Protein AF-A0ABC9X1V0-F1 (afdb_monomer_lite)

Radius of gyration: 21.13 Å; chains: 1; bounding box: 42×46×59 Å

Organism: Grus japonensis (NCBI:txid30415)

Secondary structure (DSSP, 8-state):
----SS--------TTT--SS--SS-HHHHHHHHHHHHHHHHHHHHHHTT--TTHHHHHHHHHHHHHHHHHHHHHHHHHHHHHTTSS-HHHHHHHHHHHHHHHHHHHH-TTSTT--HHHHHHHHHHHHHHHHHHHHHHHHTT--TTTHHHHHHHHSS-GGG--GGGSTTHHHH--

Foldseek 3Di:
DPDPDDDDPDDDADLQQLELDDPAQPQQLLVLLQVLVLVLVVVLVVLVVPDDPVCPVVSVVSNVVSVVVSVVVSVVSLCVCVVNVNHDSVSSVVSNVNNNVVNVVVVVPPCPVVPDPVNVVVVVVVVVVVVVVVVVVCVVVVPDLSVSLVVSCVPHPDSVSYDPCNRPCNVVVVD

Structure (mmCIF, N/CA/C/O backbone):
data_AF-A0ABC9X1V0-F1
#
_entry.id   AF-A0ABC9X1V0-F1
#
loop_
_atom_site.group_PDB
_atom_site.id
_atom_site.type_symbol
_atom_site.label_atom_id
_atom_site.label_alt_id
_atom_site.label_comp_id
_atom_site.label_asym_id
_atom_site.label_entity_id
_atom_site.label_seq_id
_atom_site.pdbx_PDB_ins_code
_atom_site.Cartn_x
_atom_site.Cartn_y
_atom_site.Cartn_z
_atom_site.occupancy
_atom_site.B_iso_or_equiv
_atom_site.auth_seq_id
_atom_site.auth_comp_id
_atom_site.auth_asym_id
_atom_site.auth_atom_id
_atom_site.pdbx_PDB_model_num
ATOM 1 N N . MET A 1 1 ? 1.942 22.377 -21.692 1.00 38.84 1 MET A N 1
ATOM 2 C CA . MET A 1 1 ? 2.756 21.493 -22.552 1.00 38.84 1 MET A CA 1
ATOM 3 C C . MET A 1 1 ? 4.208 21.708 -22.180 1.00 38.84 1 MET A C 1
ATOM 5 O O . MET A 1 1 ? 4.808 22.670 -22.630 1.00 38.84 1 MET A O 1
ATOM 9 N N . ILE A 1 2 ? 4.733 20.898 -21.268 1.00 48.50 2 ILE A N 1
ATOM 10 C CA . ILE A 1 2 ? 6.117 20.999 -20.802 1.00 48.50 2 ILE A CA 1
ATOM 11 C C . ILE A 1 2 ? 6.744 19.690 -21.241 1.00 48.50 2 ILE A C 1
ATOM 13 O O . ILE A 1 2 ? 6.370 18.690 -20.663 1.00 48.50 2 ILE A O 1
ATOM 17 N N . TYR A 1 3 ? 7.497 19.701 -22.339 1.00 51.81 3 TYR A N 1
ATOM 18 C CA . TYR A 1 3 ? 8.603 18.808 -22.730 1.00 51.81 3 TYR A CA 1
ATOM 19 C C . TYR A 1 3 ? 8.834 19.048 -24.234 1.00 51.81 3 TYR A C 1
ATOM 21 O O . TYR A 1 3 ? 8.204 18.395 -25.069 1.00 51.81 3 TYR A O 1
ATOM 29 N N . PRO A 1 4 ? 9.648 20.054 -24.610 1.00 56.81 4 PRO A N 1
ATOM 30 C CA . PRO A 1 4 ? 10.056 20.225 -25.994 1.00 56.81 4 PRO A CA 1
ATOM 31 C C . PRO A 1 4 ? 11.099 19.147 -26.331 1.00 56.81 4 PRO A C 1
ATOM 33 O O . PRO A 1 4 ? 12.044 18.954 -25.576 1.00 56.81 4 PRO A O 1
ATOM 36 N N . ASN A 1 5 ? 10.917 18.478 -27.473 1.00 51.69 5 ASN A N 1
ATOM 37 C CA . ASN A 1 5 ? 11.805 17.469 -28.069 1.00 51.69 5 ASN A CA 1
ATOM 38 C C . ASN A 1 5 ? 12.026 16.165 -27.280 1.00 51.69 5 ASN A C 1
ATOM 40 O O . ASN A 1 5 ? 12.882 16.093 -26.416 1.00 51.69 5 ASN A O 1
ATOM 44 N N . GLN A 1 6 ? 11.270 15.130 -27.673 1.00 55.59 6 GLN A N 1
ATOM 45 C CA . GLN A 1 6 ? 11.638 13.721 -27.957 1.00 55.59 6 GLN A CA 1
ATOM 46 C C . GLN A 1 6 ? 12.873 13.026 -27.325 1.00 55.59 6 GLN A C 1
ATOM 48 O O . GLN A 1 6 ? 13.303 11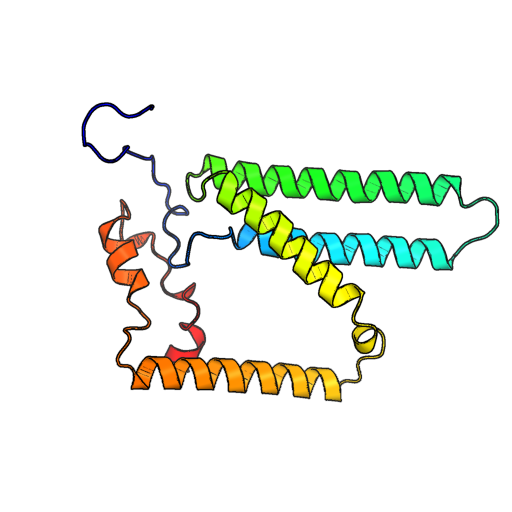.991 -27.828 1.00 55.59 6 GLN A O 1
ATOM 53 N N . SER A 1 7 ? 13.396 13.468 -26.193 1.00 61.19 7 SER A N 1
ATOM 54 C CA . SER A 1 7 ? 14.203 12.639 -25.301 1.00 61.19 7 SER A CA 1
ATOM 55 C C . SER A 1 7 ? 13.363 12.304 -24.075 1.00 61.19 7 SER A C 1
ATOM 57 O O . SER A 1 7 ? 12.758 13.178 -23.452 1.00 61.19 7 SER A O 1
ATOM 59 N N . SER A 1 8 ? 13.262 11.011 -23.753 1.00 59.47 8 SER A N 1
ATOM 60 C CA . SER A 1 8 ? 12.646 10.575 -22.501 1.00 59.47 8 SER A CA 1
ATOM 61 C C . SER A 1 8 ? 13.301 11.341 -21.345 1.00 59.47 8 SER A C 1
ATOM 63 O O . SER A 1 8 ? 14.531 11.436 -21.328 1.00 59.47 8 SER A O 1
ATOM 65 N N . PRO A 1 9 ? 12.523 11.920 -20.412 1.00 60.84 9 PRO A N 1
ATOM 66 C CA . PRO A 1 9 ? 13.092 12.668 -19.301 1.00 60.84 9 PRO A CA 1
ATOM 67 C C . PRO A 1 9 ? 14.070 11.766 -18.544 1.00 60.84 9 PRO A C 1
ATOM 69 O O . PRO A 1 9 ? 13.704 10.671 -18.117 1.00 60.84 9 PRO A O 1
ATOM 72 N N . CYS A 1 10 ? 15.323 12.210 -18.429 1.00 62.16 10 CYS A N 1
ATOM 73 C CA . CYS A 1 10 ? 16.334 11.514 -17.646 1.00 62.16 10 CYS A CA 1
ATOM 74 C C . CYS A 1 10 ? 15.965 11.678 -16.167 1.00 62.16 10 CYS A C 1
ATOM 76 O O . CYS A 1 10 ? 16.084 12.771 -15.615 1.00 62.16 10 CYS A O 1
ATOM 78 N N . LEU A 1 11 ? 15.423 10.620 -15.567 1.00 67.00 11 LEU A N 1
ATOM 79 C CA . LEU A 1 11 ? 15.100 10.566 -14.146 1.00 67.00 11 LEU A CA 1
ATOM 80 C C . LEU A 1 11 ? 16.285 9.944 -13.406 1.00 67.00 11 LEU A C 1
ATOM 82 O O . LEU A 1 11 ? 16.773 8.889 -13.810 1.00 67.00 11 LEU A O 1
ATOM 86 N N . GLU A 1 12 ? 16.719 10.582 -12.323 1.00 68.62 12 GLU A N 1
ATOM 87 C CA . GLU A 1 12 ? 17.672 9.996 -11.377 1.00 68.62 12 GLU A CA 1
ATOM 88 C C . GLU A 1 12 ? 17.066 8.720 -10.781 1.00 68.62 12 GLU A C 1
ATOM 90 O O . GLU A 1 12 ? 15.961 8.745 -10.231 1.00 68.62 12 GLU A O 1
ATOM 95 N N . GLN A 1 13 ? 17.770 7.596 -10.922 1.00 69.00 13 GLN A N 1
ATOM 96 C CA . GLN A 1 13 ? 17.338 6.303 -10.400 1.00 69.00 13 GLN A CA 1
ATOM 97 C C . GLN A 1 13 ? 18.231 5.881 -9.237 1.00 69.00 13 GLN A C 1
ATOM 99 O O . GLN A 1 13 ? 19.456 5.878 -9.337 1.00 69.00 13 GLN A O 1
ATOM 104 N N . PHE A 1 14 ? 17.599 5.461 -8.149 1.00 69.94 14 PHE A N 1
ATOM 105 C CA . PHE A 1 14 ? 18.252 4.912 -6.964 1.00 69.94 14 PHE A CA 1
ATOM 106 C C . PHE A 1 14 ? 18.069 3.388 -6.904 1.00 69.94 14 PHE A C 1
ATOM 108 O O . PHE A 1 14 ? 17.127 2.869 -7.508 1.00 69.94 14 PHE A O 1
ATOM 115 N N . PRO A 1 15 ? 18.861 2.660 -6.094 1.00 68.81 15 PRO A N 1
ATOM 116 C CA . PRO A 1 15 ? 18.719 1.210 -5.931 1.00 68.81 15 PRO A CA 1
ATOM 117 C C . PRO A 1 15 ? 17.318 0.717 -5.542 1.00 68.81 15 PRO A C 1
ATOM 119 O O . PRO A 1 15 ? 16.970 -0.421 -5.820 1.00 68.81 15 PRO A O 1
ATOM 122 N N . ILE A 1 16 ? 16.488 1.570 -4.933 1.00 67.94 16 ILE A N 1
ATOM 123 C CA . ILE A 1 16 ? 15.100 1.253 -4.556 1.00 67.94 16 ILE A CA 1
ATOM 124 C C . ILE A 1 16 ? 14.057 1.708 -5.599 1.00 67.94 16 ILE A C 1
ATOM 126 O O . ILE A 1 16 ? 12.860 1.573 -5.384 1.00 67.94 16 ILE A O 1
ATOM 130 N N . THR A 1 17 ? 14.487 2.288 -6.724 1.00 66.94 17 THR A N 1
ATOM 131 C CA . THR A 1 17 ? 13.575 2.864 -7.734 1.00 66.94 17 THR A CA 1
ATOM 132 C C . THR A 1 17 ? 12.977 1.797 -8.651 1.00 66.94 17 THR A C 1
ATOM 134 O O . THR A 1 17 ? 11.859 1.943 -9.143 1.00 66.94 17 THR A O 1
ATOM 137 N N . CYS A 1 18 ? 13.709 0.706 -8.873 1.00 68.38 18 CYS A N 1
ATOM 138 C CA . CYS A 1 18 ? 13.340 -0.330 -9.829 1.00 68.38 18 CYS A CA 1
ATOM 139 C C . CYS A 1 18 ? 12.509 -1.438 -9.171 1.00 68.38 18 CYS A C 1
ATOM 141 O O . CYS A 1 18 ? 13.005 -2.528 -8.891 1.00 68.38 18 CYS A O 1
ATOM 143 N N . GLU A 1 19 ? 11.226 -1.160 -8.937 1.00 67.88 19 GLU A N 1
ATOM 144 C CA . GLU A 1 19 ? 10.254 -2.168 -8.502 1.00 67.88 19 GLU A CA 1
ATOM 145 C C . GLU A 1 19 ? 9.680 -2.939 -9.711 1.00 67.88 19 GLU A C 1
ATOM 147 O O . GLU A 1 19 ? 9.476 -2.391 -10.794 1.00 67.88 19 GLU A O 1
ATOM 152 N N . THR A 1 20 ? 9.413 -4.238 -9.539 1.00 61.50 20 THR A N 1
ATOM 153 C CA . THR A 1 20 ? 8.871 -5.133 -10.587 1.00 61.50 20 THR A CA 1
ATOM 154 C C . THR A 1 20 ? 7.339 -5.131 -10.658 1.00 61.50 20 THR A C 1
ATOM 156 O O . THR A 1 20 ? 6.750 -5.796 -11.518 1.00 61.50 20 THR A O 1
ATOM 159 N N . GLY A 1 21 ? 6.691 -4.394 -9.750 1.00 61.25 21 GLY A N 1
ATOM 160 C CA . GLY A 1 21 ? 5.242 -4.268 -9.645 1.00 61.25 21 GLY A CA 1
ATOM 161 C C . GLY A 1 21 ? 4.656 -3.158 -10.529 1.00 61.25 21 GLY A C 1
ATOM 162 O O . GLY A 1 21 ? 5.362 -2.244 -10.958 1.00 61.25 21 GLY A O 1
ATOM 163 N N . PRO A 1 22 ? 3.343 -3.202 -10.813 1.00 59.38 22 PRO A N 1
ATOM 164 C CA . PRO A 1 22 ? 2.662 -2.116 -11.506 1.00 59.38 22 PRO A CA 1
ATOM 165 C C . PRO A 1 22 ? 2.681 -0.844 -10.644 1.00 59.38 22 PRO A C 1
ATOM 167 O O . PRO A 1 22 ? 2.223 -0.841 -9.507 1.00 59.38 22 PRO A O 1
ATOM 170 N N . GLY A 1 23 ? 3.169 0.268 -11.198 1.00 59.25 23 GLY A N 1
ATOM 171 C CA . GLY A 1 23 ? 3.291 1.539 -10.471 1.00 59.25 23 GLY A CA 1
ATOM 172 C C . GLY A 1 23 ? 1.968 2.274 -10.193 1.00 59.25 23 GLY A C 1
ATOM 173 O O . GLY A 1 23 ? 1.990 3.402 -9.708 1.00 59.25 23 GLY A O 1
ATOM 174 N N . SER A 1 24 ? 0.810 1.708 -10.545 1.00 58.78 24 SER A N 1
ATOM 175 C CA . SER A 1 24 ? -0.501 2.365 -10.425 1.00 58.78 24 SER A CA 1
ATOM 176 C C . SER A 1 24 ? -1.578 1.413 -9.904 1.00 58.78 24 SER A C 1
ATOM 178 O O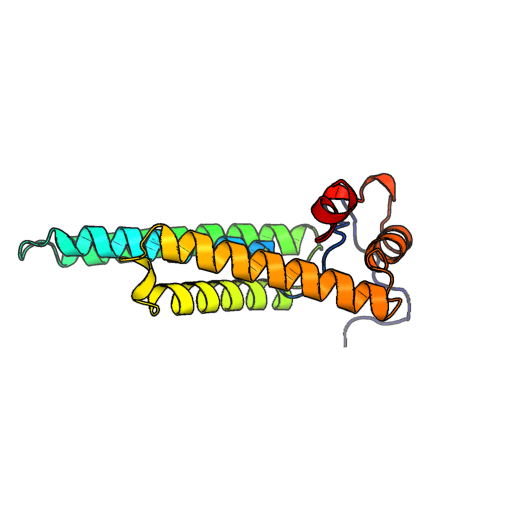 . SER A 1 24 ? -1.850 0.418 -10.577 1.00 58.78 24 SER A O 1
ATOM 180 N N . PRO A 1 25 ? -2.262 1.748 -8.793 1.00 74.06 25 PRO A N 1
ATOM 181 C CA . PRO A 1 25 ? -1.937 2.804 -7.821 1.00 74.06 25 PRO A CA 1
ATOM 182 C C . PRO A 1 25 ? -0.682 2.467 -6.990 1.00 74.06 25 PRO A C 1
ATOM 184 O O . PRO A 1 25 ? -0.196 1.340 -7.024 1.00 74.06 25 PRO A O 1
ATOM 187 N N . SER A 1 26 ? -0.138 3.426 -6.229 1.00 78.25 26 SER A N 1
ATOM 188 C CA . SER A 1 26 ? 1.024 3.142 -5.370 1.00 78.25 26 SER A CA 1
ATOM 189 C C . SER A 1 26 ? 0.653 2.167 -4.247 1.00 78.25 26 SER A C 1
ATOM 191 O O . SER A 1 26 ? -0.082 2.526 -3.323 1.00 78.25 26 SER A O 1
ATOM 193 N N . GLY A 1 27 ? 1.195 0.946 -4.305 1.00 79.88 27 GLY A N 1
ATOM 194 C CA . GLY A 1 27 ? 0.946 -0.100 -3.307 1.00 79.88 27 GLY A CA 1
ATOM 195 C C . GLY A 1 27 ? 1.380 0.302 -1.896 1.00 79.88 27 GLY A C 1
ATOM 196 O O . GLY A 1 27 ? 0.695 -0.010 -0.928 1.00 79.88 27 GLY A O 1
ATOM 197 N N . HIS A 1 28 ? 2.454 1.085 -1.776 1.00 83.50 28 HIS A N 1
ATOM 198 C CA . HIS A 1 28 ? 2.924 1.607 -0.493 1.00 83.50 28 HIS A CA 1
ATOM 199 C C . HIS A 1 28 ? 1.927 2.585 0.137 1.00 83.50 28 HIS A C 1
ATOM 201 O O . HIS A 1 28 ? 1.604 2.451 1.314 1.00 83.50 28 HIS A O 1
ATOM 207 N N . ALA A 1 29 ? 1.395 3.526 -0.650 1.00 86.31 29 ALA A N 1
ATOM 208 C CA . ALA A 1 29 ? 0.395 4.481 -0.174 1.00 86.31 29 ALA A CA 1
ATOM 209 C C . ALA A 1 29 ? -0.955 3.807 0.134 1.00 86.31 29 ALA A C 1
ATOM 211 O O . ALA A 1 29 ? -1.620 4.160 1.111 1.00 86.31 29 ALA A O 1
ATOM 212 N N . MET A 1 30 ? -1.346 2.815 -0.674 1.00 89.81 30 MET A N 1
ATOM 213 C CA . MET A 1 30 ? -2.556 2.011 -0.473 1.00 89.81 30 MET A CA 1
ATOM 214 C C . MET A 1 30 ? -2.474 1.133 0.778 1.00 89.81 30 MET A C 1
ATOM 216 O O . MET A 1 30 ? -3.382 1.150 1.605 1.00 89.81 30 MET A O 1
ATOM 220 N N . GLY A 1 31 ? -1.379 0.392 0.951 1.00 87.00 31 GLY A N 1
ATOM 221 C CA . GLY A 1 31 ? -1.181 -0.465 2.116 1.00 87.00 31 GLY A CA 1
ATOM 222 C C . GLY A 1 31 ? -1.102 0.343 3.409 1.00 87.00 31 GLY A C 1
ATOM 223 O O . GLY A 1 31 ? -1.783 0.015 4.381 1.00 87.00 31 GLY A O 1
ATOM 224 N N . SER A 1 32 ? -0.335 1.440 3.409 1.00 89.62 32 SER A N 1
ATOM 225 C CA . SER A 1 32 ? -0.199 2.284 4.597 1.00 89.62 32 SER A CA 1
ATOM 226 C C . SER A 1 32 ? -1.523 2.949 4.982 1.00 89.62 32 SER A C 1
ATOM 228 O O . SER A 1 32 ? -1.885 2.922 6.156 1.00 89.62 32 SER A O 1
ATOM 230 N N . SER A 1 33 ? -2.286 3.479 4.014 1.00 91.06 33 SER A N 1
ATOM 231 C CA . SER A 1 33 ? -3.596 4.094 4.295 1.00 91.06 33 SER A CA 1
ATOM 232 C C . SER A 1 33 ? -4.572 3.080 4.860 1.00 91.06 33 SER A C 1
ATOM 234 O O . SER A 1 33 ? -5.196 3.365 5.874 1.00 91.06 33 SER A O 1
ATOM 236 N N . CYS A 1 34 ? -4.662 1.893 4.258 1.00 89.56 34 CYS A N 1
ATOM 237 C CA . CYS A 1 34 ? -5.565 0.845 4.717 1.00 89.56 34 CYS A CA 1
ATOM 238 C C . CYS A 1 34 ? -5.283 0.443 6.173 1.00 89.56 34 CYS A C 1
ATOM 240 O O . CYS A 1 34 ? -6.192 0.427 7.000 1.00 89.56 34 CYS A O 1
ATOM 242 N N . VAL A 1 35 ? -4.023 0.137 6.507 1.00 89.06 35 VAL A N 1
ATOM 243 C CA . VAL A 1 35 ? -3.650 -0.336 7.851 1.00 89.06 35 VAL A CA 1
ATOM 244 C C . VAL A 1 35 ? -3.854 0.758 8.897 1.00 89.06 35 VAL A C 1
ATOM 246 O O . VAL A 1 35 ? -4.496 0.518 9.919 1.00 89.06 35 VAL A O 1
ATOM 249 N N . TRP A 1 36 ? -3.349 1.969 8.644 1.00 88.50 36 TRP A N 1
ATOM 250 C CA . TRP A 1 36 ? -3.457 3.060 9.611 1.00 88.50 36 TRP A CA 1
ATOM 251 C C . TRP A 1 36 ? -4.898 3.527 9.813 1.00 88.50 36 TRP A C 1
ATOM 253 O O . TRP A 1 36 ? -5.255 3.875 10.936 1.00 88.50 36 TRP A O 1
ATOM 263 N N . TYR A 1 37 ? -5.730 3.491 8.769 1.00 90.19 37 TYR A N 1
ATOM 264 C CA . TYR A 1 37 ? -7.152 3.810 8.878 1.00 90.19 37 TYR A CA 1
ATOM 265 C C . TYR A 1 37 ? -7.844 2.850 9.850 1.00 90.19 37 TYR A C 1
ATOM 267 O O . TYR A 1 37 ? -8.416 3.299 10.839 1.00 90.19 37 TYR A O 1
ATOM 275 N N . VAL A 1 38 ? -7.682 1.535 9.648 1.00 87.69 38 VAL A N 1
ATOM 276 C CA . VAL A 1 38 ? -8.259 0.504 10.530 1.00 87.69 38 VAL A CA 1
ATOM 277 C C . VAL A 1 38 ? -7.742 0.633 11.966 1.00 87.69 38 VAL A C 1
ATOM 279 O O . VAL A 1 38 ? -8.505 0.479 12.917 1.00 87.69 38 VAL A O 1
ATOM 282 N N . MET A 1 39 ? -6.455 0.939 12.159 1.00 87.69 39 MET A N 1
ATOM 283 C CA . MET A 1 39 ? -5.897 1.149 13.501 1.00 87.69 39 MET A CA 1
ATOM 284 C C . MET A 1 39 ? -6.516 2.364 14.205 1.00 87.69 39 MET A C 1
ATOM 286 O O . MET A 1 39 ? -6.832 2.288 15.394 1.00 87.69 39 MET A O 1
ATOM 290 N N . VAL A 1 40 ? -6.703 3.477 13.488 1.00 88.94 40 VAL A N 1
ATOM 291 C CA . VAL A 1 40 ? -7.301 4.704 14.030 1.00 88.94 40 VAL A CA 1
ATOM 292 C C . VAL A 1 40 ? -8.773 4.485 14.370 1.00 88.94 40 VAL A C 1
ATOM 294 O O . VAL A 1 40 ? -9.185 4.826 15.482 1.00 88.94 40 VAL A O 1
ATOM 297 N N . THR A 1 41 ? -9.557 3.873 13.478 1.00 87.50 41 THR A N 1
ATOM 298 C CA . THR A 1 41 ? -10.982 3.605 13.730 1.00 87.50 41 THR A CA 1
ATOM 299 C C . THR A 1 41 ? -11.174 2.595 14.861 1.00 87.50 41 THR A C 1
ATOM 301 O O . THR A 1 41 ? -11.978 2.832 15.769 1.00 87.50 41 THR A O 1
ATOM 304 N N . ALA A 1 42 ? -10.346 1.546 14.928 1.00 84.56 42 ALA A N 1
ATOM 305 C CA . ALA A 1 42 ? -10.340 0.603 16.045 1.00 84.56 42 ALA A CA 1
ATOM 306 C C . ALA A 1 42 ? -10.008 1.285 17.385 1.00 84.56 42 ALA A C 1
ATOM 308 O O . ALA A 1 42 ? -10.742 1.104 18.362 1.00 84.56 42 ALA A O 1
ATOM 309 N N . ALA A 1 43 ? -8.960 2.114 17.440 1.00 85.38 43 ALA A N 1
ATOM 310 C CA . ALA A 1 43 ? -8.588 2.848 18.651 1.00 85.38 43 ALA A CA 1
ATOM 311 C C . ALA A 1 43 ? -9.711 3.791 19.111 1.00 85.38 43 ALA A C 1
ATOM 313 O O . ALA A 1 43 ? -10.061 3.820 20.293 1.00 85.38 43 ALA A O 1
ATOM 314 N N . LEU A 1 44 ? -10.334 4.514 18.178 1.00 85.56 44 LEU A N 1
ATOM 315 C CA . LEU A 1 44 ? -11.451 5.408 18.475 1.00 85.56 44 LEU A CA 1
ATOM 316 C C . LEU A 1 44 ? -12.671 4.645 18.992 1.00 85.56 44 LEU A C 1
ATOM 318 O O . LEU A 1 44 ? -13.226 5.025 20.025 1.00 85.56 44 LEU A O 1
ATOM 322 N N . SER A 1 45 ? -13.029 3.523 18.364 1.00 80.88 45 SER A N 1
ATOM 323 C CA . SER A 1 45 ? -14.137 2.672 18.813 1.00 80.88 45 SER A CA 1
ATOM 324 C C . SER A 1 45 ? -13.930 2.159 20.244 1.00 80.88 45 SER A C 1
ATOM 326 O O . SER A 1 45 ? -14.868 2.148 21.045 1.00 80.88 45 SER A O 1
ATOM 328 N N . TYR A 1 46 ? -12.686 1.828 20.614 1.00 75.69 46 TYR A N 1
ATOM 329 C CA . TYR A 1 46 ? -12.340 1.442 21.977 1.00 75.69 46 TYR A CA 1
ATOM 330 C C . TYR A 1 46 ? -12.572 2.598 22.955 1.00 75.69 46 TYR A C 1
ATOM 332 O O . TYR A 1 46 ? -13.230 2.406 23.974 1.00 75.69 46 TYR A O 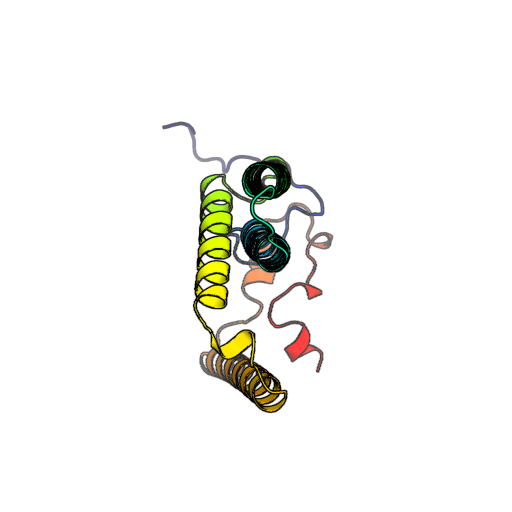1
ATOM 340 N N . THR A 1 47 ? -12.127 3.817 22.631 1.00 73.44 47 THR A N 1
ATOM 341 C CA . THR A 1 47 ? -12.334 4.981 23.516 1.00 73.44 47 THR A CA 1
ATOM 342 C C . THR A 1 47 ? -13.805 5.356 23.719 1.00 73.44 47 THR A C 1
ATOM 344 O O . THR A 1 47 ? -14.168 5.855 24.784 1.00 73.44 47 THR A O 1
ATOM 347 N N . VAL A 1 48 ? -14.680 5.084 22.744 1.00 70.12 48 VAL A N 1
ATOM 348 C CA . VAL A 1 48 ? -16.125 5.350 22.852 1.00 70.12 48 VAL A CA 1
ATOM 349 C C . VAL A 1 48 ? -16.806 4.412 23.853 1.00 70.12 48 VAL A C 1
ATOM 351 O O . VAL A 1 48 ? -17.731 4.836 24.548 1.00 70.12 48 VAL A O 1
ATOM 354 N N . ARG A 1 49 ? -16.335 3.163 23.982 1.00 63.22 49 ARG A N 1
ATOM 355 C CA . ARG A 1 49 ? -16.927 2.147 24.875 1.00 63.22 49 ARG A CA 1
ATOM 356 C C . ARG A 1 49 ? -16.778 2.459 26.370 1.00 63.22 49 ARG A C 1
ATOM 358 O O . ARG A 1 49 ? -17.498 1.873 27.168 1.00 63.22 49 ARG A O 1
ATOM 365 N N . TRP A 1 50 ? -15.898 3.388 26.745 1.00 64.12 50 TRP A N 1
ATOM 366 C CA . TRP A 1 50 ? -15.576 3.737 28.138 1.00 64.12 50 TRP A CA 1
ATOM 367 C C . TRP A 1 50 ? -16.248 5.034 28.639 1.00 64.12 50 TRP A C 1
ATOM 369 O O . TRP A 1 50 ? -15.758 5.669 29.572 1.00 64.12 50 TRP A O 1
ATOM 379 N N . LYS A 1 51 ? -17.345 5.494 28.019 1.00 57.75 51 LYS A N 1
ATOM 380 C CA . LYS A 1 51 ? -17.881 6.841 28.296 1.00 57.75 51 LYS A CA 1
ATOM 381 C C . LYS A 1 51 ? -18.774 6.972 29.541 1.00 57.75 51 LYS A C 1
ATOM 383 O O . LYS A 1 51 ? -19.932 6.566 29.530 1.00 57.75 51 LYS A O 1
ATOM 388 N N . GLU A 1 52 ? -18.292 7.765 30.502 1.00 64.25 52 GLU A N 1
ATOM 389 C CA . GLU A 1 52 ? -19.093 8.690 31.326 1.00 64.25 52 GLU A CA 1
ATOM 390 C C . GLU A 1 52 ? -19.302 10.054 30.619 1.00 64.25 52 GLU A C 1
ATOM 392 O O . GLU A 1 52 ? -18.554 10.433 29.714 1.00 64.25 52 GLU A O 1
ATOM 397 N N . LYS A 1 53 ? -20.307 10.838 31.048 1.00 57.94 53 LYS A N 1
ATOM 398 C CA . LYS A 1 53 ? -20.759 12.105 30.416 1.00 57.94 53 LYS A CA 1
ATOM 399 C C . LYS A 1 53 ? -19.674 13.190 30.222 1.00 57.94 53 LYS A C 1
ATOM 401 O O . LYS A 1 53 ? -19.830 14.023 29.333 1.00 57.94 53 LYS A O 1
ATOM 406 N N . SER A 1 54 ? -18.572 13.170 30.981 1.00 57.53 54 SER A N 1
ATOM 407 C CA . SER A 1 54 ? -17.444 14.124 30.862 1.00 57.53 54 SER A CA 1
ATOM 408 C C . SER A 1 54 ? -16.526 13.858 29.645 1.00 57.53 54 SER A C 1
ATOM 410 O O . SER A 1 54 ? -15.755 14.710 29.206 1.00 57.53 54 SER A O 1
ATOM 412 N N . ALA A 1 55 ? -16.640 12.686 29.014 1.00 66.00 55 ALA A N 1
ATOM 413 C CA . ALA A 1 55 ? -15.690 12.201 28.011 1.00 66.00 55 ALA A CA 1
ATOM 414 C C . ALA A 1 55 ? -15.938 12.685 26.563 1.00 66.00 55 ALA A C 1
ATOM 416 O O . ALA A 1 55 ? -15.295 12.204 25.628 1.00 66.00 55 ALA A O 1
ATOM 417 N N . VAL A 1 56 ? -16.867 13.619 26.320 1.00 75.56 56 VAL A N 1
ATOM 418 C CA . VAL A 1 56 ? -17.128 14.139 24.958 1.00 75.56 56 VAL A CA 1
ATOM 419 C C . VAL A 1 56 ? -15.959 14.986 24.449 1.00 75.56 56 VAL A C 1
ATOM 421 O O . VAL A 1 56 ? -15.525 14.798 23.311 1.00 75.56 56 VAL A O 1
ATOM 424 N N . THR A 1 57 ? -15.410 15.861 25.296 1.00 78.75 57 THR A N 1
ATOM 425 C CA . THR A 1 57 ? -14.255 16.706 24.955 1.00 78.75 57 THR A CA 1
ATOM 426 C C . THR A 1 57 ? -12.994 15.870 24.756 1.00 78.75 57 THR A C 1
ATOM 428 O O . THR A 1 57 ? -12.289 16.062 23.767 1.00 78.75 57 THR A O 1
ATOM 431 N N . LEU A 1 58 ? -12.757 14.887 25.633 1.00 80.75 58 LEU A N 1
ATOM 432 C CA . LEU A 1 58 ? -11.626 13.966 25.516 1.00 80.75 58 LEU A CA 1
ATOM 433 C C . LEU A 1 58 ? -11.704 13.152 24.219 1.00 80.75 58 LEU A C 1
ATOM 435 O O . LEU A 1 58 ? -10.735 13.111 23.474 1.00 80.75 58 LEU A O 1
ATOM 439 N N . HIS A 1 59 ? -12.876 12.602 23.886 1.00 83.88 59 HIS A N 1
ATOM 440 C CA . HIS A 1 59 ? -13.076 11.892 22.622 1.00 83.88 59 HIS A CA 1
ATOM 441 C C . HIS A 1 59 ? -12.798 12.779 21.402 1.00 83.88 59 HIS A C 1
ATOM 443 O O . HIS A 1 59 ? -12.156 12.334 20.457 1.00 83.88 59 HIS A O 1
ATOM 449 N N . ARG A 1 60 ? -13.255 14.040 21.402 1.00 85.56 60 ARG A N 1
ATOM 450 C CA . ARG A 1 60 ? -12.976 14.976 20.300 1.00 85.56 60 ARG A CA 1
ATOM 451 C C . ARG A 1 60 ? -11.476 15.263 20.172 1.00 85.56 60 ARG A C 1
ATOM 453 O O . ARG A 1 60 ? -10.971 15.332 19.055 1.00 85.56 60 ARG A O 1
ATOM 460 N N . LEU A 1 61 ? -10.773 15.405 21.295 1.00 87.25 61 LEU A N 1
ATOM 461 C CA . LEU A 1 61 ? -9.328 15.618 21.306 1.00 87.25 61 LEU A CA 1
ATOM 462 C C . LEU A 1 61 ? -8.579 14.385 20.781 1.00 87.25 61 LEU A C 1
ATOM 464 O O . LEU A 1 61 ? -7.735 14.518 19.900 1.00 87.25 61 LEU A O 1
ATOM 468 N N . THR A 1 62 ? -8.933 13.188 21.257 1.00 86.38 62 THR A N 1
ATOM 469 C CA . THR A 1 62 ? -8.355 11.920 20.791 1.00 86.38 62 THR A CA 1
ATOM 470 C C . THR A 1 62 ? -8.638 11.681 19.310 1.00 86.38 62 THR A C 1
ATOM 472 O O . THR A 1 62 ? -7.730 11.301 18.577 1.00 86.38 62 THR A O 1
ATOM 475 N N . TRP A 1 63 ? -9.857 11.977 18.846 1.00 89.31 63 TRP A N 1
ATOM 476 C CA . TRP A 1 63 ? -10.217 11.969 17.426 1.00 89.31 63 TRP A CA 1
ATOM 477 C C . TRP A 1 63 ? -9.293 12.876 16.618 1.00 89.31 63 TRP A C 1
ATOM 479 O O . TRP A 1 63 ? -8.635 12.415 15.689 1.00 89.31 63 TRP A O 1
ATOM 489 N N . SER A 1 64 ? -9.187 14.149 17.004 1.00 91.19 64 SER A N 1
ATOM 490 C CA . SER A 1 64 ? -8.325 15.112 16.314 1.00 91.19 64 SER A CA 1
ATOM 491 C C . SER A 1 64 ? -6.866 14.656 16.282 1.00 91.19 64 SER A C 1
ATOM 493 O O . SER A 1 64 ? -6.210 14.760 15.247 1.00 91.19 64 SER A O 1
ATOM 495 N N . PHE A 1 65 ? -6.357 14.142 17.399 1.00 92.06 65 PHE A N 1
ATOM 496 C CA . PHE A 1 65 ? -4.974 13.700 17.531 1.00 92.06 65 PHE A CA 1
ATOM 497 C C . PHE A 1 65 ? -4.660 12.492 16.639 1.00 92.06 65 PHE A C 1
ATOM 499 O O . PHE A 1 65 ? -3.707 12.539 15.862 1.00 92.06 65 PHE A O 1
ATOM 506 N N . LEU A 1 66 ? -5.486 11.442 16.689 1.00 91.50 66 LEU A N 1
ATOM 507 C CA . LEU A 1 66 ? -5.262 10.215 15.917 1.00 91.50 66 LEU A CA 1
ATOM 508 C C . LEU A 1 66 ? -5.357 10.457 14.406 1.00 91.50 66 LEU A C 1
ATOM 510 O O . LEU A 1 66 ? -4.501 9.992 13.655 1.00 91.50 66 LEU A O 1
ATOM 514 N N . TRP A 1 67 ? -6.333 11.251 13.960 1.00 92.19 67 TRP A N 1
ATOM 515 C CA . TRP A 1 67 ? -6.441 11.637 12.551 1.00 92.19 67 TRP A CA 1
ATOM 516 C C . TRP A 1 67 ? -5.298 12.541 12.084 1.00 92.19 67 TRP A C 1
ATOM 518 O O . TRP A 1 67 ? -4.864 12.436 10.938 1.00 92.19 67 TRP A O 1
ATOM 528 N N . SER A 1 68 ? -4.765 13.398 12.959 1.00 92.31 68 SER A N 1
ATOM 529 C CA . SER A 1 68 ? -3.585 14.203 12.622 1.00 92.31 68 SER A CA 1
ATOM 530 C C . SER A 1 68 ? -2.355 13.319 12.411 1.00 92.31 68 SER A C 1
ATOM 532 O O . SER A 1 68 ? -1.643 13.491 11.424 1.00 92.31 68 SER A O 1
ATOM 534 N N . ILE A 1 69 ? -2.136 12.329 13.285 1.00 92.56 69 ILE A N 1
ATOM 535 C CA . ILE A 1 69 ? -1.050 11.348 13.129 1.00 92.56 69 ILE A CA 1
ATOM 536 C C . ILE A 1 69 ? -1.198 10.580 11.814 1.00 92.56 69 ILE A C 1
ATOM 538 O O . ILE A 1 69 ? -0.223 10.462 11.072 1.00 92.56 69 ILE A O 1
ATOM 542 N N . PHE A 1 70 ? -2.409 10.110 11.500 1.00 92.56 70 PHE A N 1
ATOM 543 C CA . PHE A 1 70 ? -2.699 9.432 10.236 1.00 92.56 70 PHE A CA 1
ATOM 544 C C . PHE A 1 70 ? -2.240 10.268 9.037 1.00 92.56 70 PHE A C 1
ATOM 546 O O . PHE A 1 70 ? -1.449 9.797 8.221 1.00 92.56 70 PHE A O 1
ATOM 553 N N . TRP A 1 71 ? -2.668 11.531 8.954 1.00 92.50 71 TRP A N 1
ATOM 554 C CA . TRP A 1 71 ? -2.302 12.392 7.831 1.00 92.50 71 TRP A CA 1
ATOM 555 C C . TRP A 1 71 ? -0.804 12.696 7.774 1.00 92.50 71 TRP A C 1
ATOM 557 O O . TRP A 1 71 ? -0.246 12.700 6.681 1.00 92.50 71 TRP A O 1
ATOM 567 N N . ILE A 1 72 ? -0.131 12.878 8.914 1.00 92.94 72 ILE A N 1
ATOM 568 C CA . ILE A 1 72 ? 1.328 13.082 8.958 1.00 92.94 72 ILE A CA 1
ATOM 569 C C . ILE A 1 72 ? 2.065 11.876 8.363 1.00 92.94 72 ILE A C 1
ATOM 571 O O . ILE A 1 72 ? 2.936 12.043 7.507 1.00 92.94 72 ILE A O 1
ATOM 575 N N . ILE A 1 73 ? 1.698 10.661 8.779 1.00 89.75 73 ILE A N 1
ATOM 576 C CA . ILE A 1 73 ? 2.306 9.426 8.271 1.00 89.75 73 ILE A CA 1
ATOM 577 C C . ILE A 1 73 ? 2.039 9.286 6.772 1.00 89.75 73 ILE A C 1
ATOM 579 O O . ILE A 1 73 ? 2.964 9.024 6.002 1.00 89.75 73 ILE A O 1
ATOM 583 N N . GLN A 1 74 ? 0.802 9.525 6.336 1.00 89.88 74 GLN A N 1
ATOM 584 C CA . GLN A 1 74 ? 0.437 9.385 4.931 1.00 89.88 74 GLN A CA 1
ATOM 585 C C . GLN A 1 74 ? 1.131 10.404 4.040 1.00 89.88 74 GLN A C 1
ATOM 587 O O . GLN A 1 74 ? 1.663 10.022 3.001 1.00 89.88 74 GLN A O 1
ATOM 592 N N . ILE A 1 75 ? 1.218 11.665 4.460 1.00 89.69 75 ILE A N 1
ATOM 593 C CA . ILE A 1 75 ? 1.972 12.692 3.738 1.00 89.69 75 ILE A CA 1
ATOM 594 C C . ILE A 1 75 ? 3.452 12.300 3.646 1.00 89.69 75 ILE A C 1
ATOM 596 O O . ILE A 1 75 ? 4.028 12.392 2.566 1.00 89.69 75 ILE A O 1
ATOM 600 N N . SER A 1 76 ? 4.049 11.795 4.730 1.00 89.38 76 SER A N 1
ATOM 601 C CA . SER A 1 76 ? 5.443 11.329 4.736 1.00 89.38 76 SER A CA 1
ATOM 602 C C . SER A 1 76 ? 5.687 10.197 3.725 1.00 89.38 76 SER A C 1
ATOM 604 O O . SER A 1 76 ? 6.592 10.290 2.891 1.00 89.38 76 SER A O 1
ATOM 606 N N . VAL A 1 77 ? 4.830 9.167 3.715 1.00 87.25 77 VAL A N 1
ATOM 607 C CA . VAL A 1 77 ? 4.905 8.051 2.750 1.00 87.25 77 VAL A CA 1
ATOM 608 C C . VAL A 1 77 ? 4.721 8.550 1.314 1.00 87.25 77 VAL A C 1
ATOM 610 O O . VAL A 1 77 ? 5.459 8.145 0.415 1.00 87.25 77 VAL A O 1
ATOM 613 N N . CYS A 1 78 ? 3.768 9.460 1.095 1.00 86.94 78 CYS A N 1
ATOM 614 C CA . CYS A 1 78 ? 3.498 10.030 -0.220 1.00 86.94 78 CYS A CA 1
ATOM 615 C C . CYS A 1 78 ? 4.696 10.825 -0.754 1.00 86.94 78 CYS A C 1
ATOM 617 O O . CYS A 1 78 ? 5.117 10.611 -1.891 1.00 86.94 78 CYS A O 1
ATOM 619 N N . ILE A 1 79 ? 5.272 11.703 0.074 1.00 86.44 79 ILE A N 1
ATOM 620 C CA . ILE A 1 79 ? 6.444 12.511 -0.281 1.00 86.44 79 ILE A CA 1
ATOM 621 C C . ILE A 1 79 ? 7.637 11.608 -0.578 1.00 86.44 79 ILE A C 1
ATOM 623 O O . ILE A 1 79 ? 8.286 11.806 -1.598 1.00 86.44 79 ILE A O 1
ATOM 627 N N . SER A 1 80 ? 7.896 10.590 0.248 1.00 85.69 80 SER A N 1
ATOM 628 C CA . SER A 1 80 ? 8.990 9.639 0.018 1.00 85.69 80 SER A CA 1
ATOM 629 C C . SER A 1 80 ? 8.900 8.988 -1.369 1.00 85.69 80 SER A C 1
ATOM 631 O O . SER A 1 80 ? 9.892 8.922 -2.093 1.00 85.69 80 SER A O 1
ATOM 633 N N . ARG A 1 81 ? 7.697 8.580 -1.790 1.00 79.94 81 ARG A N 1
ATOM 634 C CA . ARG A 1 81 ? 7.477 7.906 -3.079 1.00 79.94 81 ARG A CA 1
ATOM 635 C C . ARG A 1 81 ? 7.588 8.839 -4.284 1.00 79.94 81 ARG A C 1
ATOM 637 O O . ARG A 1 81 ? 8.146 8.442 -5.307 1.00 79.94 81 ARG A O 1
ATOM 644 N N . VAL A 1 82 ? 7.116 10.078 -4.150 1.00 82.50 82 VAL A N 1
ATOM 645 C CA . VAL A 1 82 ? 7.283 11.112 -5.185 1.00 82.50 82 VAL A CA 1
ATOM 646 C C . VAL A 1 82 ? 8.747 11.556 -5.285 1.00 82.50 82 VAL A C 1
ATOM 648 O O . VAL A 1 82 ? 9.253 11.733 -6.388 1.00 82.50 82 VAL A O 1
ATOM 651 N N . PHE A 1 83 ? 9.447 11.690 -4.154 1.00 78.38 83 PHE A N 1
ATOM 652 C CA . PHE A 1 83 ? 10.840 12.143 -4.096 1.00 78.38 83 PHE A CA 1
ATOM 653 C C . PHE A 1 83 ? 11.812 11.150 -4.742 1.00 78.38 83 PHE A C 1
ATOM 655 O O . PHE A 1 83 ? 12.725 11.561 -5.447 1.00 78.38 83 PHE A O 1
ATOM 662 N N . ILE A 1 84 ? 11.579 9.845 -4.569 1.00 71.12 84 ILE A N 1
ATOM 663 C CA . ILE A 1 84 ? 12.398 8.788 -5.187 1.00 71.12 84 ILE A CA 1
ATOM 664 C C . ILE A 1 84 ? 11.987 8.545 -6.660 1.00 71.12 84 ILE A C 1
ATOM 666 O O . ILE A 1 84 ? 12.407 7.576 -7.276 1.00 71.12 84 ILE A O 1
ATOM 670 N N . ALA A 1 85 ? 11.129 9.398 -7.239 1.00 65.88 85 ALA A N 1
ATOM 671 C CA . ALA A 1 85 ? 10.632 9.296 -8.617 1.00 65.88 85 ALA A CA 1
ATOM 672 C C . ALA A 1 85 ? 9.986 7.937 -8.978 1.00 65.88 85 ALA A C 1
ATOM 674 O O . ALA A 1 85 ? 9.831 7.608 -10.152 1.00 65.88 85 ALA A O 1
ATOM 675 N N . THR A 1 86 ? 9.564 7.158 -7.974 1.00 63.19 86 THR A N 1
ATOM 676 C CA . THR A 1 86 ? 8.954 5.826 -8.169 1.00 63.19 86 THR A CA 1
ATOM 677 C C . THR A 1 86 ? 7.487 5.904 -8.560 1.00 63.19 86 THR A C 1
ATOM 679 O O . THR A 1 86 ? 6.965 4.993 -9.198 1.00 63.19 86 THR A O 1
ATOM 682 N N . HIS A 1 87 ? 6.812 6.996 -8.197 1.00 75.06 87 HIS A N 1
ATOM 683 C CA . HIS A 1 87 ? 5.405 7.204 -8.506 1.00 75.06 87 HIS A CA 1
ATOM 684 C C . HIS A 1 87 ? 5.102 8.661 -8.836 1.00 75.06 87 HIS A C 1
ATOM 686 O O . HIS A 1 87 ? 5.609 9.590 -8.206 1.00 75.06 87 HIS A O 1
ATOM 692 N N . PHE A 1 88 ? 4.182 8.862 -9.776 1.00 79.88 88 PHE A N 1
ATOM 693 C CA . PHE A 1 88 ? 3.614 10.181 -10.027 1.00 79.88 88 PHE A CA 1
ATOM 694 C C . PHE A 1 88 ? 2.629 10.577 -8.912 1.00 79.88 88 PHE A C 1
ATOM 696 O O . PHE A 1 88 ? 1.951 9.703 -8.361 1.00 79.88 88 PHE A O 1
ATOM 703 N N . PRO A 1 89 ? 2.441 11.882 -8.627 1.00 81.50 89 PRO A N 1
ATOM 704 C CA . PRO A 1 89 ? 1.549 12.345 -7.559 1.00 81.50 89 PRO A CA 1
ATOM 705 C C . PRO A 1 89 ? 0.128 11.771 -7.640 1.00 81.50 89 PRO A C 1
ATOM 707 O O . PRO A 1 89 ? -0.440 11.374 -6.626 1.00 81.50 89 PRO A O 1
ATOM 710 N N . HIS A 1 90 ? -0.430 11.643 -8.849 1.00 82.25 90 HIS A N 1
ATOM 711 C CA . HIS A 1 90 ? -1.762 11.067 -9.040 1.00 82.25 90 HIS A CA 1
ATOM 712 C C . HIS A 1 90 ? -1.836 9.586 -8.628 1.00 82.25 90 HIS A C 1
ATOM 714 O O . HIS A 1 90 ? -2.836 9.169 -8.058 1.00 82.25 90 HIS A O 1
ATOM 720 N N . GLN A 1 91 ? -0.782 8.793 -8.853 1.00 85.50 91 GLN A N 1
ATOM 721 C CA . GLN A 1 91 ? -0.748 7.365 -8.500 1.00 85.50 91 GLN A CA 1
ATOM 722 C C . GLN A 1 91 ? -0.709 7.160 -6.988 1.00 85.50 91 GLN A C 1
ATOM 724 O O . GLN A 1 91 ? -1.303 6.220 -6.461 1.00 85.50 91 GLN A O 1
ATOM 729 N N . VAL A 1 92 ? -0.007 8.055 -6.296 1.00 85.81 92 VAL A N 1
ATOM 730 C CA . VAL A 1 92 ? 0.093 8.061 -4.839 1.00 85.81 92 VAL A CA 1
ATOM 731 C C . VAL A 1 92 ? -1.242 8.474 -4.217 1.00 85.81 92 VAL A C 1
ATOM 733 O O . VAL A 1 92 ? -1.739 7.777 -3.337 1.00 85.81 92 VAL A O 1
ATOM 736 N N . ILE A 1 93 ? -1.870 9.539 -4.730 1.00 86.56 93 ILE A N 1
ATOM 737 C CA . ILE A 1 93 ? -3.195 9.999 -4.285 1.00 86.56 93 ILE A CA 1
ATOM 738 C C . ILE A 1 93 ? -4.250 8.905 -4.497 1.00 86.56 93 ILE A C 1
ATOM 740 O O . ILE A 1 93 ? -4.991 8.577 -3.571 1.00 86.56 93 ILE A O 1
ATOM 744 N N . LEU A 1 94 ? -4.286 8.293 -5.686 1.00 87.81 94 LEU A N 1
ATOM 745 C CA . LEU A 1 94 ? -5.185 7.173 -5.977 1.00 87.81 94 LEU A CA 1
ATOM 746 C C . LEU A 1 94 ? -4.923 5.976 -5.056 1.00 87.81 94 LEU A C 1
ATOM 748 O O . LEU A 1 94 ? -5.872 5.319 -4.642 1.00 87.81 94 LEU A O 1
ATOM 752 N N . GLY A 1 95 ? -3.662 5.724 -4.691 1.00 87.31 95 GLY A N 1
ATOM 753 C CA . GLY A 1 95 ? -3.299 4.708 -3.702 1.00 87.31 95 GLY A CA 1
ATOM 754 C C . GLY A 1 95 ? -3.912 4.980 -2.334 1.00 87.31 95 GLY A C 1
ATOM 755 O O . GLY A 1 95 ? -4.554 4.093 -1.781 1.00 87.31 95 GLY A O 1
ATOM 756 N N . VAL A 1 96 ? -3.793 6.207 -1.818 1.00 90.12 96 VAL A N 1
ATOM 757 C CA . VAL A 1 96 ? -4.409 6.587 -0.534 1.00 90.12 96 VAL A CA 1
ATOM 758 C C . VAL A 1 96 ? -5.929 6.400 -0.568 1.00 90.12 96 VAL A C 1
ATOM 760 O O . VAL A 1 96 ? -6.487 5.801 0.349 1.00 90.12 96 VAL A O 1
ATOM 763 N N . PHE A 1 97 ? -6.604 6.852 -1.630 1.00 91.19 97 PHE A N 1
ATOM 764 C CA . PHE A 1 97 ? -8.054 6.667 -1.766 1.00 91.19 97 PHE A CA 1
ATOM 765 C C . PHE A 1 97 ? -8.455 5.194 -1.859 1.00 91.19 97 PHE A C 1
ATOM 767 O O . PHE A 1 97 ? -9.408 4.784 -1.200 1.00 91.19 97 PHE A O 1
ATOM 774 N N . ALA A 1 98 ? -7.723 4.392 -2.636 1.00 90.44 98 ALA A N 1
ATOM 775 C CA . ALA A 1 98 ? -7.978 2.961 -2.751 1.00 90.44 98 ALA A CA 1
ATOM 776 C C . ALA A 1 98 ? -7.828 2.252 -1.397 1.00 90.44 98 ALA A C 1
ATOM 778 O O . ALA A 1 98 ? -8.670 1.431 -1.046 1.00 90.44 98 ALA A O 1
ATOM 779 N N . GLY A 1 99 ? -6.803 2.593 -0.611 1.00 89.38 99 GLY A N 1
ATOM 780 C CA . GLY A 1 99 ? -6.593 1.989 0.705 1.00 89.38 99 GLY A CA 1
ATOM 781 C C . GLY A 1 99 ? -7.661 2.378 1.727 1.00 89.38 99 GLY A C 1
ATOM 782 O O . GLY A 1 99 ? -8.123 1.513 2.467 1.00 89.38 99 GLY A O 1
ATOM 783 N N . ILE A 1 100 ? -8.117 3.636 1.723 1.00 90.75 100 ILE A N 1
ATOM 784 C CA . ILE A 1 100 ? -9.247 4.079 2.559 1.00 90.75 100 ILE A CA 1
ATOM 785 C C . ILE A 1 100 ? -10.538 3.358 2.155 1.00 90.75 100 ILE A C 1
ATOM 787 O O . ILE A 1 100 ? -11.244 2.856 3.021 1.00 90.75 100 ILE A O 1
ATOM 791 N N . LEU A 1 101 ? -10.833 3.254 0.855 1.00 90.44 101 LEU A N 1
ATOM 792 C CA . LEU A 1 101 ? -12.027 2.558 0.363 1.00 90.44 101 LEU A CA 1
ATOM 793 C C . LEU A 1 101 ? -12.027 1.084 0.774 1.00 90.44 101 LEU A C 1
ATOM 795 O O . LEU A 1 101 ? -13.052 0.561 1.205 1.00 90.44 101 LEU A O 1
ATOM 799 N N . VAL A 1 102 ? -10.874 0.422 0.659 1.00 88.19 102 VAL A N 1
ATOM 800 C CA . VAL A 1 102 ? -10.705 -0.961 1.107 1.00 88.19 102 VAL A CA 1
ATOM 801 C C . VAL A 1 102 ? -10.943 -1.064 2.614 1.00 88.19 102 VAL A C 1
ATOM 803 O O . VAL A 1 102 ? -11.742 -1.897 3.033 1.00 88.19 102 VAL A O 1
ATOM 806 N N . ALA A 1 103 ? -10.319 -0.204 3.422 1.00 87.00 103 ALA A N 1
ATOM 807 C CA . ALA A 1 103 ? -10.511 -0.199 4.871 1.00 87.00 103 ALA A CA 1
ATOM 808 C C . ALA A 1 103 ? -11.975 0.039 5.278 1.00 87.00 103 ALA A C 1
ATOM 810 O O . ALA A 1 103 ? -12.496 -0.696 6.114 1.00 87.00 103 ALA A O 1
ATOM 811 N N . GLU A 1 104 ? -12.661 0.988 4.642 1.00 85.25 104 GLU A N 1
ATOM 812 C CA . GLU A 1 104 ? -14.075 1.281 4.897 1.00 85.25 104 GLU A CA 1
ATOM 813 C C . GLU A 1 104 ? -14.977 0.092 4.526 1.00 85.25 104 GLU A C 1
ATOM 815 O O . GLU A 1 104 ? -15.878 -0.279 5.279 1.00 85.25 104 GLU A O 1
ATOM 820 N N . ALA A 1 105 ? -14.706 -0.572 3.395 1.00 84.88 105 ALA A N 1
ATOM 821 C CA . ALA A 1 105 ? -15.423 -1.784 3.001 1.00 84.88 105 ALA A CA 1
ATOM 822 C C . ALA A 1 105 ? -15.229 -2.922 4.022 1.00 84.88 105 ALA A C 1
ATOM 824 O O . ALA A 1 105 ? -16.170 -3.667 4.316 1.00 84.88 105 ALA A O 1
ATOM 825 N N . PHE A 1 106 ? -14.026 -3.042 4.591 1.00 78.44 106 PHE A N 1
ATOM 826 C CA . PHE A 1 106 ? -13.736 -3.991 5.665 1.00 78.44 106 PHE A CA 1
ATOM 827 C C . PHE A 1 106 ? -14.453 -3.623 6.975 1.00 78.44 106 PHE A C 1
ATOM 829 O O . PHE A 1 106 ? -15.008 -4.511 7.619 1.00 78.44 106 PHE A O 1
ATOM 836 N N . GLU A 1 107 ? -14.501 -2.344 7.351 1.00 74.06 107 GLU A N 1
ATOM 837 C CA . GLU A 1 107 ? -15.163 -1.873 8.576 1.00 74.06 107 GLU A CA 1
ATOM 838 C C . GLU A 1 107 ? -16.690 -2.039 8.519 1.00 74.06 107 GLU A C 1
ATOM 840 O O . GLU A 1 107 ? -17.300 -2.523 9.474 1.00 74.06 107 GLU A O 1
ATOM 845 N N . HIS A 1 108 ? -17.313 -1.744 7.374 1.00 71.88 108 HIS A N 1
ATOM 846 C CA . HIS A 1 108 ? -18.757 -1.916 7.176 1.00 71.88 108 HIS A CA 1
ATOM 847 C C . HIS A 1 108 ? -19.178 -3.398 7.081 1.00 71.88 108 HIS A C 1
ATOM 849 O O . HIS A 1 108 ? -20.359 -3.751 7.188 1.00 71.88 108 HIS A O 1
ATOM 855 N N . THR A 1 109 ? -18.216 -4.306 6.908 1.00 68.69 109 THR A N 1
ATOM 856 C CA . THR A 1 109 ? -18.461 -5.746 6.919 1.00 68.69 109 THR A CA 1
ATOM 857 C C . THR A 1 109 ? -18.448 -6.259 8.364 1.00 68.69 109 THR A C 1
ATOM 859 O O . THR A 1 109 ? -17.450 -6.777 8.866 1.00 68.69 109 THR A O 1
ATOM 862 N N . ALA A 1 110 ? -19.607 -6.178 9.032 1.00 52.03 110 ALA A N 1
ATOM 863 C CA . ALA A 1 110 ? -19.838 -6.611 10.423 1.00 52.03 110 ALA A CA 1
ATOM 864 C C . ALA A 1 110 ? -19.432 -8.074 10.741 1.00 52.03 110 ALA A C 1
ATOM 866 O O . ALA A 1 110 ? -19.378 -8.475 11.905 1.00 52.03 110 ALA A O 1
ATOM 867 N N . ALA A 1 111 ? -19.116 -8.877 9.720 1.00 49.88 111 ALA A N 1
ATOM 868 C CA . ALA A 1 111 ? -18.667 -10.258 9.851 1.00 49.88 111 ALA A CA 1
ATOM 869 C C . ALA A 1 111 ? -17.273 -10.412 10.490 1.00 49.88 111 ALA A C 1
ATOM 871 O O . ALA A 1 111 ? -16.945 -11.508 10.936 1.00 49.88 111 ALA A O 1
ATOM 872 N N . ILE A 1 112 ? -16.449 -9.358 10.551 1.00 53.56 112 ILE A N 1
ATOM 873 C CA . ILE A 1 112 ? -15.057 -9.465 11.030 1.00 53.56 112 ILE A CA 1
ATOM 874 C C . ILE A 1 112 ? -14.962 -9.391 12.555 1.00 53.56 112 ILE A C 1
ATOM 876 O O . ILE A 1 112 ? -14.191 -10.136 13.153 1.00 53.56 112 ILE A O 1
ATOM 880 N N . GLN A 1 113 ? -15.801 -8.586 13.216 1.00 52.69 113 GLN A N 1
ATOM 881 C CA . GLN A 1 113 ? -15.788 -8.487 14.684 1.00 52.69 113 GLN A CA 1
ATOM 882 C C . GLN A 1 113 ? -16.345 -9.739 15.391 1.00 52.69 113 GLN A C 1
ATOM 884 O O . GLN A 1 113 ? -16.115 -9.927 16.582 1.00 52.69 113 GLN A O 1
ATOM 889 N N . THR A 1 114 ? -17.032 -10.622 14.659 1.00 54.84 114 THR A N 1
ATOM 890 C CA . THR A 1 114 ? -17.517 -11.937 15.128 1.00 54.84 114 THR A CA 1
ATOM 891 C C . THR A 1 114 ? -16.945 -13.102 14.308 1.00 54.84 114 THR A C 1
ATOM 893 O O . THR A 1 114 ? -17.469 -14.219 14.347 1.00 54.84 114 THR A O 1
ATOM 896 N N . ALA A 1 115 ? -15.859 -12.872 13.559 1.00 56.31 115 ALA A N 1
ATOM 897 C CA . ALA A 1 115 ? -15.294 -13.870 12.659 1.00 56.31 115 ALA A CA 1
ATOM 898 C C . ALA A 1 115 ? -14.766 -15.087 13.430 1.00 56.31 115 ALA A C 1
ATOM 900 O O . ALA A 1 115 ? -13.735 -15.050 14.098 1.00 56.31 115 ALA A O 1
ATOM 901 N N . SER A 1 116 ? -15.472 -16.210 13.299 1.00 67.94 116 SER A N 1
ATOM 902 C CA . SER A 1 116 ? -14.990 -17.505 13.779 1.00 67.94 116 SER A CA 1
ATOM 903 C C . SER A 1 116 ? -13.738 -17.946 13.007 1.00 67.94 116 SER A C 1
ATOM 905 O O . SER A 1 116 ? -13.588 -17.639 11.823 1.00 67.94 116 SER A O 1
ATOM 907 N N . LEU A 1 117 ? -12.876 -18.756 13.634 1.00 74.44 117 LEU A N 1
ATOM 908 C CA . LEU A 1 117 ? -11.703 -19.372 12.987 1.00 74.44 117 LEU A CA 1
ATOM 909 C C . LEU A 1 117 ? -12.058 -20.048 11.644 1.00 74.44 117 LEU A C 1
ATOM 911 O O . LEU A 1 117 ? -11.286 -19.995 10.689 1.00 74.44 117 LEU A O 1
ATOM 915 N N . ARG A 1 118 ? -13.265 -20.625 11.533 1.00 74.12 118 ARG A N 1
ATOM 916 C CA . ARG A 1 118 ? -13.777 -21.220 10.286 1.00 74.12 118 ARG A CA 1
ATOM 917 C C . ARG A 1 118 ? -13.918 -20.208 9.149 1.00 74.12 118 ARG A C 1
ATOM 919 O O . ARG A 1 118 ? -13.675 -20.576 8.005 1.00 74.12 118 ARG A O 1
ATOM 926 N N . MET A 1 119 ? -14.314 -18.969 9.440 1.00 75.06 119 MET A N 1
ATOM 927 C CA . MET A 1 119 ? -14.420 -17.915 8.430 1.00 75.06 119 MET A CA 1
ATOM 928 C C . MET A 1 119 ? -13.032 -17.522 7.917 1.00 75.06 119 MET A C 1
ATOM 930 O O . MET A 1 119 ? -12.832 -17.467 6.711 1.00 75.06 119 MET A O 1
ATOM 934 N N . TYR A 1 120 ? -12.048 -17.368 8.810 1.00 78.12 120 TYR A N 1
ATOM 935 C CA . TYR A 1 120 ? -10.660 -17.095 8.418 1.00 78.12 120 TYR A CA 1
ATOM 936 C C . TYR A 1 120 ? -10.063 -18.198 7.543 1.00 78.12 120 TYR A C 1
ATOM 938 O O . TYR A 1 120 ? -9.436 -17.895 6.528 1.00 78.12 120 TYR A O 1
ATOM 946 N N . ILE A 1 121 ? -10.280 -19.468 7.904 1.00 84.19 121 ILE A N 1
ATOM 947 C CA . ILE A 1 121 ? -9.819 -20.612 7.104 1.00 84.19 121 ILE A CA 1
ATOM 948 C C . ILE A 1 121 ? -10.500 -20.612 5.731 1.00 84.19 121 ILE A C 1
ATOM 950 O O . ILE A 1 121 ? -9.819 -20.766 4.721 1.00 84.19 121 ILE A O 1
ATOM 954 N N . LYS A 1 122 ? -11.821 -20.388 5.666 1.00 83.50 122 LYS A N 1
ATOM 955 C CA . LYS A 1 122 ? -12.555 -20.312 4.393 1.00 83.50 122 LYS A CA 1
ATOM 956 C C . LYS A 1 122 ? -12.070 -19.168 3.505 1.00 83.50 122 LYS A C 1
ATOM 958 O O . LYS A 1 122 ? -11.864 -19.394 2.319 1.00 83.50 122 LYS A O 1
ATOM 963 N N . THR A 1 123 ? -11.864 -17.975 4.062 1.00 82.19 123 THR A N 1
ATOM 964 C CA . THR A 1 123 ? -11.372 -16.816 3.307 1.00 82.19 123 THR A CA 1
ATOM 965 C C . THR A 1 123 ? -9.953 -17.050 2.796 1.00 82.19 123 THR A C 1
ATOM 967 O O . THR A 1 123 ? -9.696 -16.811 1.623 1.00 82.19 123 THR A O 1
ATOM 970 N N . ASN A 1 124 ? -9.046 -17.577 3.626 1.00 83.31 124 ASN A N 1
ATOM 971 C CA . ASN A 1 124 ? -7.690 -17.913 3.182 1.00 83.31 124 ASN A CA 1
ATOM 972 C C . ASN A 1 124 ? -7.694 -18.988 2.093 1.00 83.31 124 ASN A C 1
ATOM 974 O O . ASN A 1 124 ? -7.014 -18.833 1.085 1.00 83.31 124 ASN A O 1
ATOM 978 N N . LEU A 1 125 ? -8.489 -20.049 2.259 1.00 88.56 125 LEU A N 1
ATOM 979 C CA . LEU A 1 125 ? -8.609 -21.103 1.255 1.00 88.56 125 LEU A CA 1
ATOM 980 C C . LEU A 1 125 ? -9.182 -20.560 -0.060 1.00 88.56 125 LEU A C 1
ATOM 982 O O . LEU A 1 125 ? -8.675 -20.890 -1.127 1.00 88.56 125 LEU A O 1
ATOM 986 N N . PHE A 1 126 ? -10.204 -19.704 0.011 1.00 89.56 126 PHE A N 1
ATOM 987 C CA . PHE A 1 126 ? -10.765 -19.034 -1.159 1.00 89.56 126 PHE A CA 1
ATOM 988 C C . PHE A 1 126 ? -9.716 -18.175 -1.871 1.00 89.56 126 PHE A C 1
ATOM 990 O O . PHE A 1 126 ? -9.546 -18.317 -3.077 1.00 89.56 126 PHE A O 1
ATOM 997 N N . LEU A 1 127 ? -8.978 -17.337 -1.135 1.00 86.75 127 LEU A N 1
ATOM 998 C CA . LEU A 1 127 ? -7.907 -16.505 -1.692 1.00 86.75 127 LEU A CA 1
ATOM 999 C C . LEU A 1 127 ? -6.795 -17.353 -2.318 1.00 86.75 127 LEU A C 1
ATOM 1001 O O . LEU A 1 127 ? -6.323 -17.023 -3.402 1.00 86.75 127 LEU A O 1
ATOM 1005 N N . PHE A 1 128 ? -6.418 -18.464 -1.682 1.00 86.81 128 PHE A N 1
ATOM 1006 C CA . PHE A 1 128 ? -5.414 -19.388 -2.203 1.00 86.81 128 PHE A CA 1
ATOM 1007 C C . PHE A 1 128 ? -5.873 -20.067 -3.498 1.00 86.81 128 PHE A C 1
ATOM 1009 O O . PHE A 1 128 ? -5.150 -20.042 -4.490 1.00 86.81 128 PHE A O 1
ATOM 1016 N N . ILE A 1 129 ? -7.090 -20.624 -3.525 1.00 88.94 129 ILE A N 1
ATOM 1017 C CA . ILE A 1 129 ? -7.664 -21.245 -4.730 1.00 88.94 129 ILE A CA 1
ATOM 1018 C C . ILE A 1 129 ? -7.808 -20.209 -5.843 1.00 88.94 129 ILE A C 1
ATOM 1020 O O . ILE A 1 129 ? -7.507 -20.507 -6.995 1.00 88.94 129 ILE A O 1
ATOM 1024 N N . PHE A 1 130 ? -8.244 -18.994 -5.513 1.00 88.62 130 PHE A N 1
ATOM 1025 C CA . PHE A 1 130 ? -8.377 -17.912 -6.478 1.00 88.62 130 PHE A CA 1
ATOM 1026 C C . PHE A 1 130 ? -7.019 -17.512 -7.068 1.00 88.62 130 PHE A C 1
ATOM 1028 O O . PHE A 1 130 ? -6.888 -17.436 -8.287 1.00 88.62 130 PHE A O 1
ATOM 1035 N N . ALA A 1 131 ? -5.993 -17.327 -6.232 1.00 84.69 131 ALA A N 1
ATOM 1036 C CA . ALA A 1 131 ? -4.636 -17.016 -6.675 1.00 84.69 131 ALA A CA 1
ATOM 1037 C C . ALA A 1 131 ? -4.039 -18.139 -7.539 1.00 84.69 131 ALA A C 1
ATOM 1039 O O . ALA A 1 131 ? -3.484 -17.870 -8.604 1.00 84.69 131 ALA A O 1
ATOM 1040 N N . LEU A 1 132 ? -4.207 -19.398 -7.122 1.00 85.44 132 LEU A N 1
ATOM 1041 C CA . LEU A 1 132 ? -3.756 -20.566 -7.877 1.00 85.44 132 LEU A CA 1
ATOM 1042 C C . LEU A 1 132 ? -4.499 -20.698 -9.212 1.00 85.44 132 LEU A C 1
ATOM 1044 O O . LEU A 1 132 ? -3.880 -20.935 -10.245 1.00 85.44 132 LEU A O 1
ATOM 1048 N N . GLY A 1 133 ? -5.819 -20.511 -9.210 1.00 86.44 133 GLY A N 1
ATOM 1049 C CA . GLY A 1 133 ? -6.641 -20.528 -10.416 1.00 86.44 133 GLY A CA 1
ATOM 1050 C C . GLY A 1 133 ? -6.221 -19.435 -11.393 1.00 86.44 133 GLY A C 1
ATOM 1051 O O . GLY A 1 133 ? -6.044 -19.708 -12.576 1.00 86.44 133 GLY A O 1
ATOM 1052 N N . PHE A 1 134 ? -5.977 -18.223 -10.897 1.00 84.50 134 PHE A N 1
ATOM 1053 C CA . PHE A 1 134 ? -5.478 -17.119 -11.709 1.00 84.50 134 PHE A CA 1
ATOM 1054 C C . PHE A 1 134 ? -4.091 -17.419 -12.297 1.00 84.50 134 PHE A C 1
ATOM 1056 O O . PHE A 1 134 ? -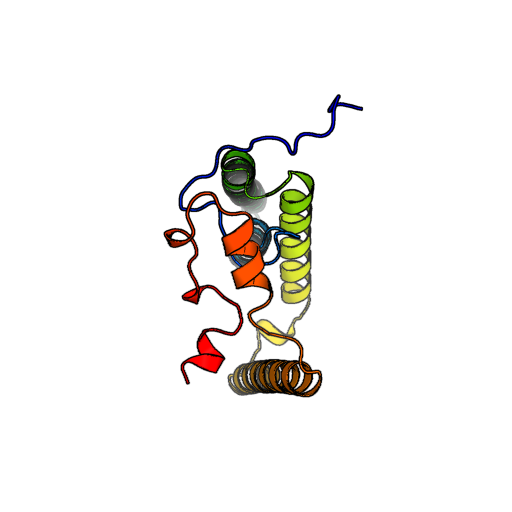3.886 -17.221 -13.492 1.00 84.50 134 PHE A O 1
ATOM 1063 N N . TYR A 1 135 ? -3.171 -17.981 -11.503 1.00 81.81 135 TYR A N 1
ATOM 1064 C CA . TYR A 1 135 ? -1.866 -18.455 -11.981 1.00 81.81 135 TYR A CA 1
ATOM 1065 C C . TYR A 1 135 ? -2.006 -19.492 -13.107 1.00 81.81 135 TYR A C 1
ATOM 1067 O O . TYR A 1 135 ? -1.374 -19.358 -14.155 1.00 81.81 135 TYR A O 1
ATOM 1075 N N . LEU A 1 136 ? -2.863 -20.502 -12.924 1.00 83.56 136 LEU A N 1
ATOM 1076 C CA . LEU A 1 136 ? -3.086 -21.547 -13.925 1.00 83.56 136 LEU A CA 1
ATOM 1077 C C . LEU A 1 136 ? -3.723 -20.991 -15.201 1.00 83.56 136 LEU A C 1
ATOM 1079 O O . LEU A 1 136 ? -3.298 -21.363 -16.289 1.00 83.56 136 LEU A O 1
ATOM 1083 N N . VAL A 1 137 ? -4.693 -20.080 -15.092 1.00 86.06 137 VAL A N 1
ATOM 1084 C CA . VAL A 1 137 ? -5.311 -19.416 -16.252 1.00 86.06 137 VAL A CA 1
ATOM 1085 C C . VAL A 1 137 ? -4.279 -18.599 -17.028 1.00 86.06 137 VAL A C 1
ATOM 1087 O O . VAL A 1 137 ? -4.203 -18.734 -18.245 1.00 86.06 137 VAL A O 1
ATOM 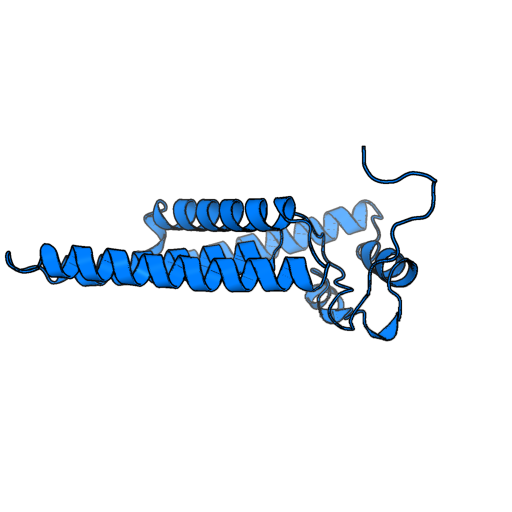1090 N N . LEU A 1 138 ? -3.447 -17.803 -16.349 1.00 82.31 138 LEU A N 1
ATOM 1091 C CA . LEU A 1 138 ? -2.375 -17.044 -17.003 1.00 82.31 138 LEU A CA 1
ATOM 1092 C C . LEU A 1 138 ? -1.367 -17.962 -17.705 1.00 82.31 138 LEU A C 1
ATOM 1094 O O . LEU A 1 138 ? -0.967 -17.676 -18.832 1.00 82.31 138 LEU A O 1
ATOM 1098 N N . LYS A 1 139 ? -1.018 -19.090 -17.074 1.00 80.69 139 LYS A N 1
ATOM 1099 C CA . LYS A 1 139 ? -0.136 -20.109 -17.654 1.00 80.69 139 LYS A CA 1
ATOM 1100 C C . LYS A 1 139 ? -0.760 -20.799 -18.871 1.00 80.69 139 LYS A C 1
ATOM 1102 O O . LYS A 1 139 ? -0.060 -21.055 -19.841 1.00 80.69 139 LYS A O 1
ATOM 1107 N N . LEU A 1 140 ? -2.063 -21.087 -18.840 1.00 84.06 140 LEU A N 1
ATOM 1108 C CA . LEU A 1 140 ? -2.795 -21.675 -19.972 1.00 84.06 140 LEU A CA 1
ATOM 1109 C C . LEU A 1 140 ? -2.921 -20.710 -21.157 1.00 84.06 140 LEU A C 1
ATOM 1111 O O . LEU A 1 140 ? -2.968 -21.156 -22.298 1.00 84.06 140 LEU A O 1
ATOM 1115 N N . LEU A 1 141 ? -2.971 -19.405 -20.889 1.00 85.31 141 LEU A N 1
ATOM 1116 C CA . LEU A 1 141 ? -2.991 -18.353 -21.907 1.00 85.31 141 LEU A CA 1
ATOM 1117 C C . LEU A 1 141 ? -1.591 -18.001 -22.448 1.00 85.31 141 LEU A C 1
ATOM 1119 O O . LEU A 1 141 ? -1.481 -17.059 -23.228 1.00 85.31 141 LEU A O 1
ATOM 1123 N N . ASP A 1 142 ? -0.545 -18.731 -22.037 1.00 77.31 142 ASP A N 1
ATOM 1124 C CA . ASP A 1 142 ? 0.864 -18.509 -22.408 1.00 77.31 142 ASP A CA 1
ATOM 1125 C C . ASP A 1 142 ? 1.351 -17.070 -22.136 1.00 77.31 142 ASP A C 1
ATOM 1127 O O . ASP A 1 142 ? 2.216 -16.519 -22.818 1.00 77.31 142 ASP A O 1
ATOM 1131 N N . ILE A 1 143 ? 0.770 -16.425 -21.118 1.00 76.19 143 ILE A N 1
ATOM 1132 C CA . ILE A 1 143 ? 1.187 -15.094 -20.682 1.00 76.19 143 ILE A CA 1
ATOM 1133 C C . ILE A 1 143 ? 2.399 -15.269 -19.770 1.00 76.19 143 ILE A C 1
ATOM 1135 O O . ILE A 1 143 ? 2.289 -15.822 -18.675 1.00 76.19 143 ILE A O 1
ATOM 1139 N N . ASP A 1 144 ? 3.551 -14.761 -20.207 1.00 69.81 144 ASP A N 1
ATOM 1140 C CA . ASP A 1 144 ? 4.781 -14.765 -19.416 1.00 69.81 144 ASP A CA 1
ATOM 1141 C C . ASP A 1 144 ? 4.558 -14.030 -18.082 1.00 69.81 144 ASP A C 1
ATOM 1143 O O . ASP A 1 144 ? 4.435 -12.808 -18.043 1.00 69.81 144 ASP A O 1
ATOM 1147 N N . LEU A 1 145 ? 4.494 -14.764 -16.966 1.00 64.88 145 LEU A N 1
ATOM 1148 C CA . LEU A 1 145 ? 4.308 -14.184 -15.629 1.00 64.88 145 LEU A CA 1
ATOM 1149 C C . LEU A 1 145 ? 5.480 -13.284 -15.218 1.00 64.88 145 LEU A C 1
ATOM 1151 O O . LEU A 1 145 ? 5.307 -12.387 -14.391 1.00 64.88 145 LEU A O 1
ATOM 1155 N N . LEU A 1 146 ? 6.653 -13.490 -15.819 1.00 68.12 146 LEU A N 1
ATOM 1156 C CA . LEU A 1 146 ? 7.839 -12.679 -15.598 1.00 68.12 146 LEU A CA 1
ATOM 1157 C C . LEU A 1 146 ? 7.923 -11.509 -16.572 1.00 68.12 146 LEU A C 1
ATOM 1159 O O . LEU A 1 146 ? 8.924 -10.809 -16.522 1.00 68.12 146 LEU A O 1
ATOM 1163 N N . TRP A 1 147 ? 6.905 -11.225 -17.400 1.00 69.06 147 TRP A N 1
ATOM 1164 C CA . TRP A 1 147 ? 6.943 -10.156 -18.413 1.00 69.06 147 TRP A CA 1
ATOM 1165 C C . TRP A 1 147 ? 7.369 -8.781 -17.871 1.00 69.06 147 TRP A C 1
ATOM 1167 O O . TRP A 1 147 ? 7.888 -7.946 -18.623 1.00 69.06 147 TRP A O 1
ATOM 1177 N N . SER A 1 148 ? 7.142 -8.515 -16.580 1.00 70.56 148 SER A N 1
ATOM 1178 C CA . SER A 1 148 ? 7.544 -7.273 -15.919 1.00 70.56 148 SER A CA 1
ATOM 1179 C C . SER A 1 148 ? 9.048 -7.210 -15.628 1.00 70.56 148 SER A C 1
ATOM 1181 O O . SER A 1 148 ? 9.623 -6.127 -15.686 1.00 70.56 148 SER A O 1
ATOM 1183 N N . VAL A 1 149 ? 9.719 -8.346 -15.415 1.00 71.88 149 VAL A N 1
ATOM 1184 C CA . VAL A 1 149 ? 11.160 -8.446 -15.125 1.00 71.88 149 VAL A CA 1
ATOM 1185 C C . VAL A 1 149 ? 12.053 -8.013 -16.299 1.00 71.88 149 VAL A C 1
ATOM 1187 O O . VAL A 1 149 ? 12.931 -7.178 -16.075 1.00 71.88 149 VAL A O 1
ATOM 1190 N N . PRO A 1 150 ? 11.878 -8.479 -17.556 1.00 70.31 150 PRO A N 1
ATOM 1191 C CA . PRO A 1 150 ? 12.686 -8.006 -18.676 1.00 70.31 150 PRO A CA 1
ATOM 1192 C C . PRO A 1 150 ? 12.389 -6.539 -19.001 1.00 70.31 150 PRO A C 1
ATOM 1194 O O . PRO A 1 150 ? 13.286 -5.817 -19.433 1.00 70.31 150 PRO A O 1
ATOM 1197 N N . LYS A 1 151 ? 11.164 -6.055 -18.745 1.00 71.50 151 LYS A N 1
ATOM 1198 C CA . LYS A 1 151 ? 10.847 -4.625 -18.864 1.00 71.50 151 LYS A CA 1
ATOM 1199 C C . LYS A 1 151 ? 11.556 -3.806 -17.787 1.00 71.50 151 LYS A C 1
ATOM 1201 O O . LYS A 1 151 ? 12.152 -2.790 -18.127 1.00 71.50 151 LYS A O 1
ATOM 1206 N N . ALA A 1 152 ? 11.569 -4.268 -16.539 1.00 70.38 152 ALA A N 1
ATOM 1207 C CA . ALA A 1 152 ? 12.333 -3.636 -15.468 1.00 70.38 152 ALA A CA 1
ATOM 1208 C C . ALA A 1 152 ? 13.834 -3.616 -15.802 1.00 70.38 152 ALA A C 1
ATOM 1210 O O . ALA A 1 152 ? 14.447 -2.556 -15.749 1.00 70.38 152 ALA A O 1
ATOM 1211 N N . LYS A 1 153 ? 14.409 -4.735 -16.272 1.00 70.62 153 LYS A N 1
ATOM 1212 C CA . LYS A 1 153 ? 15.823 -4.812 -16.696 1.00 70.62 153 LYS A CA 1
ATOM 1213 C C . LYS A 1 153 ? 16.166 -3.865 -17.846 1.00 70.62 153 LYS A C 1
ATOM 1215 O O . LYS A 1 153 ? 17.290 -3.389 -17.912 1.00 70.62 153 LYS A O 1
ATOM 1220 N N . LYS A 1 154 ? 15.217 -3.593 -18.746 1.00 74.88 154 LYS A N 1
ATOM 1221 C CA . LYS A 1 154 ? 15.422 -2.688 -19.885 1.00 74.88 154 LYS A CA 1
ATOM 1222 C C . LYS A 1 154 ? 15.469 -1.212 -19.481 1.00 74.88 154 LYS A C 1
ATOM 1224 O O . LYS A 1 154 ? 16.182 -0.443 -20.118 1.00 74.88 154 LYS A O 1
ATOM 1229 N N . TRP A 1 155 ? 14.667 -0.815 -18.495 1.00 71.94 155 TRP A N 1
ATOM 1230 C CA . TRP A 1 155 ? 14.466 0.595 -18.138 1.00 71.94 155 TRP A CA 1
ATOM 1231 C C . TRP A 1 155 ? 15.150 1.007 -16.826 1.00 71.94 155 TRP A C 1
ATOM 1233 O O . TRP A 1 155 ? 15.238 2.203 -16.544 1.00 71.94 155 TRP A O 1
ATOM 1243 N N . CYS A 1 156 ? 15.644 0.045 -16.042 1.00 73.25 156 CYS A N 1
ATOM 1244 C CA . CYS A 1 156 ? 16.436 0.298 -14.844 1.00 73.25 156 CYS A CA 1
ATOM 1245 C C . CYS A 1 156 ? 17.897 0.627 -15.194 1.00 73.25 156 CYS A C 1
ATOM 1247 O O . CYS A 1 156 ? 18.487 -0.006 -16.066 1.00 73.25 156 CYS A O 1
ATOM 1249 N N . ALA A 1 157 ?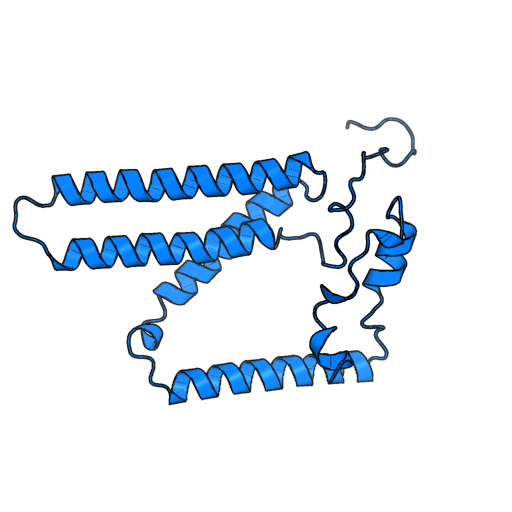 18.494 1.583 -14.483 1.00 71.81 157 ALA A N 1
ATOM 1250 C CA . ALA A 1 157 ? 19.876 2.019 -14.672 1.00 71.81 157 ALA A CA 1
ATOM 1251 C C . ALA A 1 157 ? 20.900 0.934 -14.298 1.00 71.81 157 ALA A C 1
ATOM 1253 O O . ALA A 1 157 ? 21.966 0.863 -14.907 1.00 71.81 157 ALA A O 1
ATOM 1254 N N . ASN A 1 158 ? 20.573 0.069 -13.332 1.00 72.25 158 ASN A N 1
ATOM 1255 C CA . ASN A 1 158 ? 21.372 -1.101 -12.987 1.00 72.25 158 ASN A CA 1
ATOM 1256 C C . ASN A 1 158 ? 20.461 -2.332 -12.793 1.00 72.25 158 ASN A C 1
ATOM 1258 O O . ASN A 1 158 ? 19.608 -2.321 -11.902 1.00 72.25 158 ASN A O 1
ATOM 1262 N N . PRO A 1 159 ? 20.629 -3.405 -13.588 1.00 67.88 159 PRO A N 1
ATOM 1263 C CA . PRO A 1 159 ? 19.799 -4.604 -13.490 1.00 67.88 159 PRO A CA 1
ATOM 1264 C C . PRO A 1 159 ? 19.936 -5.354 -12.154 1.00 67.88 159 PRO A C 1
ATOM 1266 O O . PRO A 1 159 ? 19.018 -6.095 -11.806 1.00 67.88 159 PRO A O 1
ATOM 1269 N N . ASP A 1 160 ? 21.019 -5.143 -11.399 1.00 67.75 160 ASP A N 1
ATOM 1270 C CA . ASP A 1 160 ? 21.242 -5.769 -10.086 1.00 67.75 160 ASP A CA 1
ATOM 1271 C C . ASP A 1 160 ? 20.374 -5.152 -8.976 1.00 67.75 160 ASP A C 1
ATOM 1273 O O . ASP A 1 160 ? 20.234 -5.723 -7.898 1.00 67.75 160 ASP A O 1
ATOM 1277 N N . TRP A 1 161 ? 19.760 -3.990 -9.223 1.00 73.75 161 TRP A N 1
ATOM 1278 C CA . TRP A 1 161 ? 18.823 -3.352 -8.288 1.00 73.75 161 TRP A CA 1
ATOM 1279 C C . TRP A 1 161 ? 17.420 -3.971 -8.323 1.00 73.75 161 TRP A C 1
ATOM 1281 O O . TRP A 1 161 ? 16.567 -3.636 -7.503 1.00 73.75 161 TRP A O 1
ATOM 1291 N N . ILE A 1 162 ? 17.161 -4.877 -9.267 1.00 67.69 162 ILE A N 1
ATOM 1292 C CA . ILE A 1 162 ? 15.852 -5.501 -9.439 1.00 67.69 162 ILE A CA 1
ATOM 1293 C C . ILE A 1 162 ? 15.737 -6.688 -8.494 1.00 67.69 162 ILE A C 1
ATOM 1295 O O . ILE A 1 162 ? 16.339 -7.739 -8.713 1.00 67.69 162 ILE A O 1
ATOM 1299 N N . ASN A 1 163 ? 14.896 -6.542 -7.475 1.00 66.44 163 ASN A N 1
ATOM 1300 C CA . ASN A 1 163 ? 14.565 -7.654 -6.601 1.00 66.44 163 ASN A CA 1
ATOM 1301 C C . ASN A 1 163 ? 13.500 -8.543 -7.270 1.00 66.44 163 ASN A C 1
ATOM 1303 O O . ASN A 1 163 ? 12.354 -8.134 -7.450 1.00 66.44 163 ASN A O 1
ATOM 1307 N N . ILE A 1 164 ? 13.888 -9.746 -7.697 1.00 61.34 164 ILE A N 1
ATOM 1308 C CA . ILE A 1 164 ? 12.988 -10.706 -8.365 1.00 61.34 164 ILE A CA 1
ATOM 1309 C C . ILE A 1 164 ? 12.052 -11.372 -7.339 1.00 61.34 164 ILE A C 1
ATOM 1311 O O . ILE A 1 164 ? 10.923 -11.744 -7.674 1.00 61.34 164 ILE A O 1
ATOM 1315 N N . ASP A 1 165 ? 12.469 -11.418 -6.071 1.00 58.50 165 ASP A N 1
ATOM 1316 C CA . ASP A 1 165 ? 11.716 -12.024 -4.967 1.00 58.50 165 ASP A CA 1
ATOM 1317 C C . ASP A 1 165 ? 10.479 -11.206 -4.567 1.00 58.50 165 ASP A C 1
ATOM 1319 O O . ASP A 1 165 ? 9.587 -11.708 -3.886 1.00 58.50 165 ASP A O 1
ATOM 1323 N N . THR A 1 166 ? 10.384 -9.947 -5.009 1.00 58.66 166 THR A N 1
ATOM 1324 C CA . THR A 1 166 ? 9.211 -9.089 -4.774 1.00 58.66 166 THR A CA 1
ATOM 1325 C C . THR A 1 166 ? 8.128 -9.251 -5.841 1.00 58.66 166 THR A C 1
ATOM 1327 O O . THR A 1 166 ? 7.097 -8.577 -5.778 1.00 58.66 166 THR A O 1
ATOM 1330 N N . THR A 1 167 ? 8.325 -10.138 -6.825 1.00 61.41 167 THR A N 1
ATOM 1331 C CA . THR A 1 167 ? 7.292 -10.409 -7.828 1.00 61.41 167 THR A CA 1
ATOM 1332 C C . THR A 1 167 ? 6.095 -11.137 -7.194 1.00 61.41 167 THR A C 1
ATOM 1334 O O . THR A 1 167 ? 6.283 -12.013 -6.347 1.00 61.41 167 THR A O 1
ATOM 1337 N N . PRO A 1 168 ? 4.846 -10.843 -7.613 1.00 59.69 168 PRO A N 1
ATOM 1338 C CA . PRO A 1 168 ? 3.639 -11.395 -6.980 1.00 59.69 168 PRO A CA 1
ATOM 1339 C C . PRO A 1 168 ? 3.562 -12.929 -6.968 1.00 59.69 168 PRO A C 1
ATOM 1341 O O . PRO A 1 168 ? 2.839 -13.504 -6.160 1.00 59.69 168 PRO A O 1
ATOM 1344 N N . PHE A 1 169 ? 4.296 -13.587 -7.871 1.00 59.12 169 PHE A N 1
ATOM 1345 C CA . PHE A 1 169 ? 4.293 -15.037 -8.056 1.00 59.12 169 PHE A CA 1
ATOM 1346 C C . PHE A 1 169 ? 5.596 -15.718 -7.613 1.00 59.12 169 PHE A C 1
ATOM 1348 O O . PHE A 1 169 ? 5.678 -16.940 -7.716 1.00 59.12 169 PHE A O 1
ATOM 1355 N N . ALA A 1 170 ? 6.582 -14.984 -7.073 1.00 56.38 170 ALA A N 1
ATOM 1356 C CA . ALA A 1 170 ? 7.847 -15.567 -6.607 1.00 56.38 170 ALA A CA 1
ATOM 1357 C C . ALA A 1 170 ? 7.618 -16.733 -5.627 1.00 56.38 170 ALA A C 1
ATOM 1359 O O . ALA A 1 170 ? 8.216 -17.799 -5.765 1.00 56.38 170 ALA A O 1
ATOM 1360 N N . GLY A 1 171 ? 6.669 -16.577 -4.696 1.00 54.28 171 GLY A N 1
ATOM 1361 C CA . GLY A 1 171 ? 6.323 -17.612 -3.717 1.00 54.28 171 GLY A CA 1
ATOM 1362 C C . GLY A 1 171 ? 5.630 -18.857 -4.290 1.00 54.28 171 GLY A C 1
ATOM 1363 O O . GLY A 1 171 ? 5.680 -19.906 -3.662 1.00 54.28 171 GLY A O 1
ATOM 1364 N N . LEU A 1 172 ? 5.004 -18.770 -5.470 1.00 54.56 172 LEU A N 1
ATOM 1365 C CA . LEU A 1 172 ? 4.376 -19.912 -6.160 1.00 54.56 172 LEU A CA 1
ATOM 1366 C C . LEU A 1 172 ? 5.341 -20.633 -7.109 1.00 54.56 172 LEU A C 1
ATOM 1368 O O . LEU A 1 172 ? 5.027 -21.717 -7.588 1.00 54.56 172 LEU A O 1
ATOM 1372 N N . GLN A 1 173 ? 6.482 -20.017 -7.414 1.00 50.78 173 GLN A N 1
ATOM 1373 C CA . GLN A 1 173 ? 7.477 -20.541 -8.348 1.00 50.78 173 GLN A CA 1
ATOM 1374 C C . GLN A 1 173 ? 8.678 -21.182 -7.634 1.00 50.78 173 GLN A C 1
ATOM 1376 O O . GLN A 1 173 ? 9.397 -21.967 -8.246 1.00 50.78 173 GLN A O 1
ATOM 1381 N N . LEU A 1 174 ? 8.876 -20.857 -6.350 1.00 47.56 174 LEU A N 1
ATOM 1382 C CA . LEU A 1 174 ? 9.872 -21.457 -5.449 1.00 47.56 174 LEU A CA 1
ATOM 1383 C C . LEU A 1 174 ? 9.320 -22.624 -4.599 1.00 47.56 174 LEU A C 1
ATOM 1385 O O . LEU A 1 174 ? 10.075 -23.197 -3.813 1.00 47.56 174 LEU A O 1
ATOM 1389 N N . ALA A 1 175 ? 8.030 -22.952 -4.733 1.00 42.38 175 ALA A N 1
ATOM 1390 C CA . ALA A 1 175 ? 7.363 -24.091 -4.091 1.00 42.38 175 ALA A CA 1
ATOM 1391 C C . ALA A 1 175 ? 7.160 -25.234 -5.094 1.00 42.38 175 ALA A C 1
ATOM 1393 O O . ALA A 1 175 ? 7.298 -26.404 -4.675 1.00 42.38 175 ALA A O 1
#

Sequence (175 aa):
MIYPNQSSPCLEQFPITCETGPGSPSGHAMGSSCVWYVMVTAALSYTVRWKEKSAVTLHRLTWSFLWSIFWIIQISVCISRVFIATHFPHQVILGVFAGILVAEAFEHTAAIQTASLRMYIKTNLFLFIFALGFYLVLKLLDIDLLWSVPKAKKWCANPDWINIDTTPFAGLQLA

InterPro domains:
  IPR000326 Phosphatidic acid phosphatase type 2/haloperoxidase [PF01569] (17-104)
  IPR000326 Phosphatidic acid phosphatase type 2/haloperoxidase [SM00014] (1-107)
  IPR036938 Phosphatidic acid phosphatase type 2/haloperoxidase superfamily [SSF48317] (16-107)

pLDDT: mean 75.38, std 12.89, range [38.84, 92.94]